Protein AF-A0A7S8EVH8-F1 (afdb_monomer_lite)

Foldseek 3Di:
DVVVLLVVLVVLLVVLCVPPNVCSLVVLVVQLVVCVVVVNVVSNVSSVSNNVVNVVVVVVDDDPPDD

Secondary structure (DSSP, 8-state):
-HHHHHHHHHHHHHHHHHHHGGGHHHHHHHHHHHHHHTT-HHHHHHHHHHHHHHHHHHHT-------

Structure (mmCIF, N/CA/C/O backbone):
data_AF-A0A7S8EVH8-F1
#
_entry.id   AF-A0A7S8EVH8-F1
#
loop_
_atom_site.group_PDB
_atom_site.id
_atom_site.type_symbol
_atom_site.label_atom_id
_atom_site.label_alt_id
_atom_site.label_comp_id
_atom_site.label_asym_id
_atom_site.label_entity_id
_atom_site.label_seq_id
_atom_site.pdbx_PDB_ins_code
_atom_site.Cartn_x
_atom_site.Cartn_y
_atom_site.Cartn_z
_atom_site.occupancy
_atom_site.B_iso_or_equiv
_atom_site.auth_seq_id
_atom_site.auth_comp_id
_atom_site.auth_asym_id
_atom_site.auth_atom_id
_atom_site.pdbx_PDB_model_num
ATOM 1 N N . MET A 1 1 ? 7.701 -17.015 -8.100 1.00 59.69 1 MET A N 1
ATOM 2 C CA . MET A 1 1 ? 7.390 -16.431 -6.776 1.00 59.69 1 MET A CA 1
ATOM 3 C C . MET A 1 1 ? 6.292 -15.367 -6.890 1.00 59.69 1 MET A C 1
ATOM 5 O O . MET A 1 1 ? 6.503 -14.212 -6.541 1.00 59.69 1 MET A O 1
ATOM 9 N N . LEU A 1 2 ? 5.109 -15.74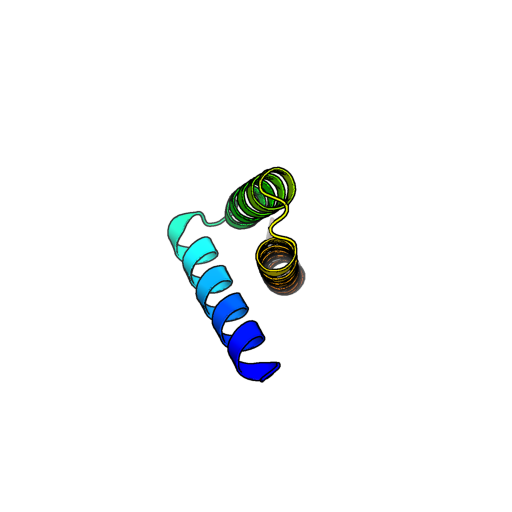1 -7.386 1.00 59.94 2 LEU A N 1
ATOM 10 C CA . LEU A 1 2 ? 3.900 -14.922 -7.207 1.00 59.94 2 LEU A CA 1
ATOM 11 C C . LEU A 1 2 ? 3.377 -15.079 -5.766 1.00 59.94 2 LEU A C 1
ATOM 13 O O . LEU A 1 2 ? 2.924 -14.107 -5.171 1.00 59.94 2 LEU A O 1
ATOM 17 N N . ASP A 1 3 ? 3.586 -16.260 -5.174 1.00 73.19 3 ASP A N 1
ATOM 18 C CA . ASP A 1 3 ? 3.151 -16.603 -3.815 1.00 73.19 3 ASP A CA 1
ATOM 19 C C . ASP A 1 3 ? 3.790 -15.752 -2.714 1.00 73.19 3 ASP A C 1
ATOM 21 O O . ASP A 1 3 ? 3.114 -15.370 -1.767 1.00 73.19 3 ASP A O 1
ATOM 25 N N . GLU A 1 4 ? 5.075 -15.400 -2.833 1.00 81.44 4 GLU A N 1
ATOM 26 C CA . GLU A 1 4 ? 5.768 -14.577 -1.829 1.00 81.44 4 GLU A CA 1
ATOM 27 C C . GLU A 1 4 ? 5.175 -13.160 -1.772 1.00 81.44 4 GLU A C 1
AT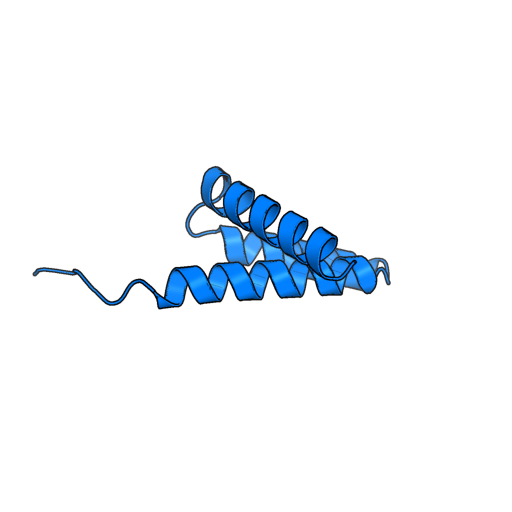OM 29 O O . GLU A 1 4 ? 4.893 -12.632 -0.698 1.00 81.44 4 GLU A O 1
ATOM 34 N N . ASN A 1 5 ? 4.930 -12.551 -2.937 1.00 81.94 5 ASN A N 1
ATOM 35 C CA . ASN A 1 5 ? 4.351 -11.212 -3.018 1.00 81.94 5 ASN A CA 1
ATOM 36 C C . ASN A 1 5 ? 2.891 -11.191 -2.558 1.00 81.94 5 ASN A C 1
ATOM 38 O O . ASN A 1 5 ? 2.498 -10.252 -1.869 1.00 81.94 5 ASN A O 1
ATOM 42 N N . GLU A 1 6 ? 2.121 -12.226 -2.893 1.00 87.56 6 GLU A N 1
ATOM 43 C CA . GLU A 1 6 ? 0.750 -12.409 -2.415 1.00 87.56 6 GLU A CA 1
ATOM 44 C C . GLU A 1 6 ? 0.713 -12.600 -0.891 1.00 87.56 6 GLU A C 1
ATOM 46 O O . GLU A 1 6 ? -0.080 -11.960 -0.199 1.00 87.56 6 GLU A O 1
ATOM 51 N N . ARG A 1 7 ? 1.616 -13.421 -0.339 1.00 90.25 7 ARG A N 1
ATOM 52 C CA . ARG A 1 7 ? 1.746 -13.641 1.108 1.00 90.25 7 ARG A CA 1
ATOM 53 C C . ARG A 1 7 ? 2.075 -12.346 1.844 1.00 90.25 7 ARG A C 1
ATOM 55 O O . ARG A 1 7 ? 1.426 -12.036 2.841 1.00 90.25 7 ARG A O 1
ATOM 62 N N . LEU A 1 8 ? 3.042 -11.581 1.337 1.00 90.44 8 LEU A N 1
ATOM 63 C CA . LEU A 1 8 ? 3.415 -10.284 1.902 1.00 90.44 8 LEU A CA 1
ATOM 64 C C . LEU A 1 8 ? 2.252 -9.287 1.830 1.00 90.44 8 LEU A C 1
ATOM 66 O O . LEU A 1 8 ? 1.964 -8.628 2.822 1.00 90.44 8 LEU A O 1
ATOM 70 N N . ALA A 1 9 ? 1.536 -9.226 0.702 1.00 92.75 9 ALA A N 1
ATOM 71 C CA . ALA A 1 9 ? 0.370 -8.355 0.557 1.00 92.75 9 ALA A CA 1
ATOM 72 C C . ALA A 1 9 ? -0.739 -8.700 1.566 1.00 92.75 9 ALA A C 1
ATOM 74 O O . ALA A 1 9 ? -1.318 -7.804 2.173 1.00 92.75 9 ALA A O 1
ATOM 75 N N . ARG A 1 10 ? -0.998 -9.990 1.814 1.00 92.75 10 ARG A N 1
ATOM 76 C CA . ARG A 1 10 ? -1.969 -10.428 2.832 1.00 92.75 10 ARG A CA 1
ATOM 77 C C . ARG A 1 10 ? -1.529 -10.068 4.243 1.00 92.75 10 ARG A C 1
ATOM 79 O O . ARG A 1 10 ? -2.333 -9.555 5.016 1.00 92.75 10 ARG A O 1
ATOM 86 N N . GLN A 1 11 ? -0.268 -10.323 4.584 1.00 93.88 11 GLN A N 1
ATOM 87 C CA . GLN A 1 11 ? 0.261 -9.994 5.906 1.00 93.88 11 GLN A CA 1
ATOM 88 C C . GLN A 1 11 ? 0.174 -8.489 6.178 1.00 93.88 11 GLN A C 1
ATOM 90 O O . GLN A 1 11 ? -0.245 -8.082 7.260 1.00 93.88 11 GLN A O 1
ATOM 95 N N . GLU A 1 12 ? 0.515 -7.672 5.185 1.00 95.00 12 GLU A N 1
ATOM 96 C CA . GLU A 1 12 ? 0.448 -6.221 5.301 1.00 95.00 12 GLU A CA 1
ATOM 97 C C . GLU A 1 12 ? -1.001 -5.725 5.368 1.00 95.00 12 GLU A C 1
ATOM 99 O O . GLU A 1 12 ? -1.316 -4.916 6.233 1.00 95.00 12 GLU A O 1
ATOM 104 N N . ALA A 1 13 ? -1.919 -6.279 4.568 1.00 94.38 13 ALA A N 1
ATOM 105 C CA . ALA A 1 13 ? -3.350 -5.983 4.678 1.00 94.38 13 ALA A CA 1
ATOM 106 C C . ALA A 1 13 ? -3.898 -6.298 6.083 1.00 94.38 13 ALA A C 1
ATOM 108 O O . ALA A 1 13 ? -4.601 -5.481 6.674 1.00 94.38 13 ALA A O 1
ATOM 109 N N . HIS A 1 14 ? -3.533 -7.448 6.660 1.00 93.62 14 HIS A N 1
ATOM 110 C CA . HIS A 1 14 ? -3.922 -7.801 8.027 1.00 93.62 14 HIS A CA 1
ATOM 111 C C . HIS A 1 14 ? -3.332 -6.854 9.071 1.00 93.62 14 HIS A C 1
ATOM 113 O O . HIS A 1 14 ? -4.027 -6.476 10.016 1.00 93.62 14 HIS A O 1
ATOM 119 N N . TRP A 1 15 ? -2.069 -6.460 8.905 1.00 95.12 15 TRP A N 1
ATOM 120 C CA . TRP A 1 15 ? -1.441 -5.481 9.783 1.00 95.12 15 TRP A CA 1
ATOM 121 C C . TRP A 1 15 ? -2.156 -4.124 9.704 1.00 95.12 15 TRP A C 1
ATOM 123 O O . TRP A 1 15 ? -2.475 -3.551 10.741 1.00 95.12 15 TRP A O 1
ATOM 133 N N . LEU A 1 16 ? -2.513 -3.666 8.501 1.00 94.62 16 LEU A N 1
ATOM 134 C CA . LEU A 1 16 ? -3.246 -2.414 8.300 1.00 94.62 16 LEU A CA 1
ATOM 135 C C . LEU A 1 16 ? -4.636 -2.440 8.930 1.00 94.62 16 LEU A C 1
ATOM 137 O O . LEU A 1 16 ? -5.025 -1.465 9.559 1.00 94.62 16 LEU A O 1
ATOM 141 N N . ILE A 1 17 ? -5.377 -3.546 8.806 1.00 93.31 17 ILE A N 1
ATOM 142 C CA . ILE A 1 17 ? -6.678 -3.696 9.477 1.00 93.31 17 ILE A CA 1
ATOM 143 C C . ILE A 1 17 ? -6.508 -3.608 10.995 1.00 93.31 17 ILE A C 1
ATOM 145 O O . ILE A 1 17 ? -7.323 -2.982 11.668 1.00 93.31 17 ILE A O 1
ATOM 149 N N . LYS A 1 18 ? -5.461 -4.231 11.546 1.00 92.81 18 LYS A N 1
ATOM 150 C CA . LYS A 1 18 ? -5.196 -4.206 12.987 1.00 92.81 18 LYS A CA 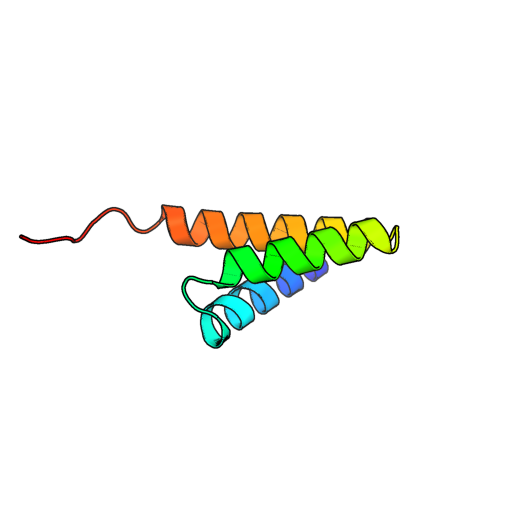1
ATOM 151 C C . LYS A 1 18 ? -4.851 -2.800 13.485 1.00 92.81 18 LYS A C 1
ATOM 153 O O . LYS A 1 18 ? -5.309 -2.429 14.559 1.00 92.81 18 LYS A O 1
ATOM 158 N N . GLU A 1 19 ? -4.047 -2.061 12.728 1.00 95.69 19 GLU A N 1
ATOM 159 C CA . GLU A 1 19 ? -3.537 -0.750 13.137 1.00 95.69 19 GLU A CA 1
ATOM 160 C C . GLU A 1 19 ? -4.535 0.384 12.857 1.00 95.69 19 GLU A C 1
ATOM 162 O O . GLU A 1 19 ? -4.758 1.244 13.702 1.00 95.69 19 GLU A O 1
ATOM 167 N N . PHE A 1 20 ? -5.167 0.369 11.680 1.00 92.00 20 PHE A N 1
ATOM 168 C CA . PHE A 1 20 ? -5.978 1.476 11.162 1.00 92.00 20 PHE A CA 1
ATOM 169 C C . PHE A 1 20 ? -7.471 1.141 11.037 1.00 92.00 20 PHE A C 1
ATOM 171 O O . PHE A 1 20 ? -8.281 2.024 10.758 1.00 92.00 20 PHE A O 1
ATOM 178 N N . GLY A 1 21 ? -7.876 -0.120 11.223 1.00 91.56 21 GLY A N 1
ATOM 179 C CA . GLY A 1 21 ? -9.282 -0.524 11.182 1.00 91.56 21 GLY A CA 1
ATOM 180 C C . GLY A 1 21 ? -9.979 -0.112 9.882 1.00 91.56 21 GLY A C 1
ATOM 181 O O . GLY A 1 21 ? -9.596 -0.540 8.793 1.00 91.56 21 GLY A O 1
ATOM 182 N N . ALA A 1 22 ? -11.009 0.732 10.001 1.00 90.69 22 ALA A N 1
ATOM 183 C CA . ALA A 1 22 ? -11.776 1.245 8.864 1.00 90.69 22 ALA A CA 1
ATOM 184 C C . ALA A 1 22 ? -10.958 2.159 7.931 1.00 90.69 22 ALA A C 1
ATOM 186 O O . ALA A 1 22 ? -11.305 2.297 6.761 1.00 90.69 22 ALA A O 1
ATOM 187 N N . GLU A 1 23 ? -9.866 2.751 8.420 1.00 93.12 23 GLU A N 1
ATOM 188 C CA . GLU A 1 23 ? -8.999 3.647 7.646 1.00 93.12 23 GLU A CA 1
ATOM 189 C C . GLU A 1 23 ? -7.882 2.904 6.894 1.00 93.12 23 GLU A C 1
ATOM 191 O O . GLU A 1 23 ? -7.157 3.506 6.100 1.00 93.12 23 GLU A O 1
ATOM 196 N N . ALA A 1 24 ? -7.758 1.584 7.078 1.00 94.25 24 ALA A N 1
ATOM 197 C CA . ALA A 1 24 ? -6.761 0.757 6.396 1.00 94.25 24 ALA A CA 1
ATOM 198 C C . ALA A 1 24 ? -6.725 0.949 4.860 1.00 94.25 24 ALA A C 1
ATOM 200 O O . ALA A 1 24 ? -5.623 1.068 4.311 1.00 94.25 24 ALA A O 1
ATOM 201 N N . PRO A 1 25 ? -7.868 1.044 4.141 1.00 94.19 25 PRO A N 1
ATOM 202 C CA . PRO A 1 25 ? -7.859 1.294 2.699 1.00 94.19 25 PRO A CA 1
ATOM 203 C C . PRO A 1 25 ? -7.315 2.679 2.332 1.00 94.19 25 PRO A C 1
ATOM 205 O O . PRO A 1 25 ? -6.580 2.806 1.355 1.00 94.19 25 PRO A O 1
ATOM 208 N N . LEU A 1 26 ? -7.626 3.711 3.123 1.00 94.88 26 LEU A N 1
ATOM 209 C CA . LEU A 1 26 ? -7.124 5.067 2.888 1.00 94.88 26 LEU A CA 1
ATOM 210 C C . LEU A 1 26 ? -5.600 5.105 3.031 1.00 94.88 26 LEU A C 1
ATOM 212 O O . LEU A 1 26 ? -4.908 5.612 2.148 1.00 94.88 26 LEU A O 1
ATOM 216 N N . TYR A 1 27 ? -5.069 4.494 4.092 1.00 95.56 27 TYR A N 1
ATOM 217 C CA . TYR A 1 27 ? -3.625 4.398 4.288 1.00 95.56 27 TYR A CA 1
ATOM 218 C C . TYR A 1 27 ? -2.942 3.669 3.122 1.00 95.56 27 TYR A C 1
ATOM 220 O O . TYR A 1 27 ? -1.944 4.148 2.581 1.00 95.56 27 TYR A O 1
ATOM 228 N N . ALA A 1 28 ? -3.494 2.531 2.690 1.00 96.25 28 ALA A N 1
ATOM 229 C CA . ALA A 1 28 ? -2.955 1.775 1.562 1.00 96.25 28 ALA A CA 1
ATOM 230 C C . ALA A 1 28 ? -2.948 2.593 0.255 1.00 96.25 28 ALA A C 1
ATOM 232 O O . ALA A 1 28 ? -1.963 2.552 -0.487 1.00 96.25 28 ALA A O 1
ATOM 233 N N . ALA A 1 29 ? -3.996 3.383 0.001 1.00 96.19 29 ALA A N 1
ATOM 234 C CA . ALA A 1 29 ? -4.078 4.269 -1.159 1.00 96.19 29 ALA A CA 1
ATOM 235 C C . ALA A 1 29 ? -3.002 5.367 -1.134 1.00 96.19 29 ALA A C 1
ATOM 237 O O . ALA A 1 29 ? -2.294 5.546 -2.124 1.00 96.19 29 ALA A O 1
ATOM 238 N N . MET A 1 30 ? -2.786 6.024 0.011 1.00 97.19 30 MET A N 1
ATOM 239 C CA . MET A 1 30 ? -1.730 7.040 0.162 1.00 97.19 30 MET A CA 1
ATOM 240 C C . MET A 1 30 ? -0.333 6.463 -0.103 1.00 97.19 30 MET A C 1
ATOM 242 O O . MET A 1 30 ? 0.542 7.109 -0.685 1.00 97.19 30 MET A O 1
ATOM 246 N N . LYS A 1 31 ? -0.091 5.220 0.322 1.00 96.69 31 LYS A N 1
ATOM 247 C CA . LYS A 1 31 ? 1.190 4.543 0.087 1.00 96.69 31 LYS A CA 1
ATOM 248 C C . LYS A 1 31 ? 1.376 4.153 -1.379 1.00 96.69 31 LYS A C 1
ATOM 250 O O . LYS A 1 31 ? 2.509 4.220 -1.862 1.00 9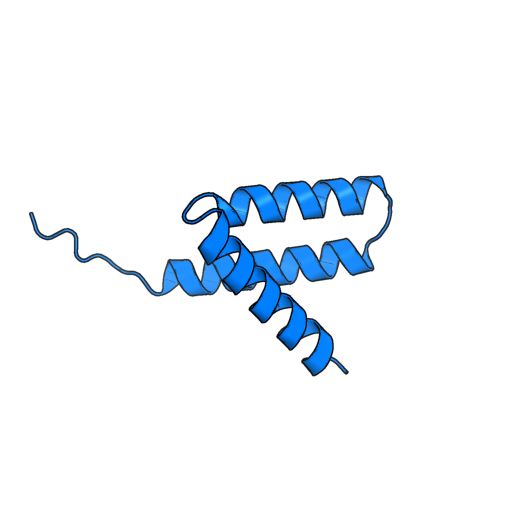6.69 31 LYS A O 1
ATOM 255 N N . ALA A 1 32 ? 0.300 3.783 -2.078 1.00 95.94 32 ALA A N 1
ATOM 256 C CA . ALA A 1 32 ? 0.321 3.573 -3.524 1.00 95.94 32 ALA A CA 1
ATOM 257 C C . ALA A 1 32 ? 0.669 4.871 -4.266 1.00 95.94 32 ALA A C 1
ATOM 259 O O . ALA A 1 32 ? 1.572 4.866 -5.098 1.00 95.94 32 ALA A O 1
ATOM 260 N N . GLU A 1 33 ? 0.021 5.982 -3.911 1.00 96.44 33 GLU A N 1
ATOM 261 C CA . GLU A 1 33 ? 0.279 7.303 -4.495 1.00 96.44 33 GLU A CA 1
ATOM 262 C C . GLU A 1 33 ? 1.746 7.712 -4.323 1.00 96.44 33 GLU A C 1
ATOM 264 O O . GLU A 1 33 ? 2.443 7.973 -5.303 1.00 96.44 33 GLU A O 1
ATOM 269 N N . LYS A 1 34 ? 2.277 7.608 -3.100 1.00 96.62 34 LYS A N 1
ATOM 270 C CA . LYS A 1 34 ? 3.693 7.884 -2.825 1.00 96.62 34 LYS A CA 1
ATOM 271 C C . LYS A 1 34 ? 4.652 6.990 -3.625 1.00 96.62 34 LYS A C 1
ATOM 273 O O . LYS A 1 34 ? 5.761 7.405 -3.957 1.00 96.62 34 LYS A O 1
ATOM 278 N N . ALA A 1 35 ? 4.268 5.749 -3.928 1.00 96.19 35 ALA A N 1
ATOM 279 C CA . ALA A 1 35 ? 5.074 4.866 -4.772 1.00 96.19 35 ALA A CA 1
ATOM 280 C C . ALA A 1 35 ? 5.067 5.314 -6.244 1.00 96.19 35 ALA A C 1
ATOM 282 O O . ALA A 1 35 ? 6.106 5.241 -6.903 1.00 96.19 35 ALA A O 1
ATOM 283 N N . ILE A 1 36 ? 3.935 5.824 -6.740 1.00 95.94 36 ILE A N 1
ATOM 284 C CA . ILE A 1 36 ? 3.816 6.410 -8.083 1.00 95.94 36 ILE A CA 1
ATOM 285 C C . ILE A 1 36 ? 4.701 7.654 -8.201 1.00 95.94 36 ILE A C 1
ATOM 287 O O . ILE A 1 36 ? 5.460 7.760 -9.164 1.00 95.94 36 ILE A O 1
ATOM 291 N N . GLU A 1 37 ? 4.676 8.547 -7.208 1.00 97.56 37 GLU A N 1
ATOM 292 C CA . GLU A 1 37 ? 5.548 9.734 -7.161 1.00 97.56 37 GLU A CA 1
ATOM 293 C C . GLU A 1 37 ? 7.035 9.360 -7.259 1.00 97.56 37 GLU A C 1
ATOM 295 O O . GLU A 1 37 ? 7.816 10.010 -7.954 1.00 97.56 37 GLU A O 1
ATOM 300 N N . GLN A 1 38 ? 7.423 8.261 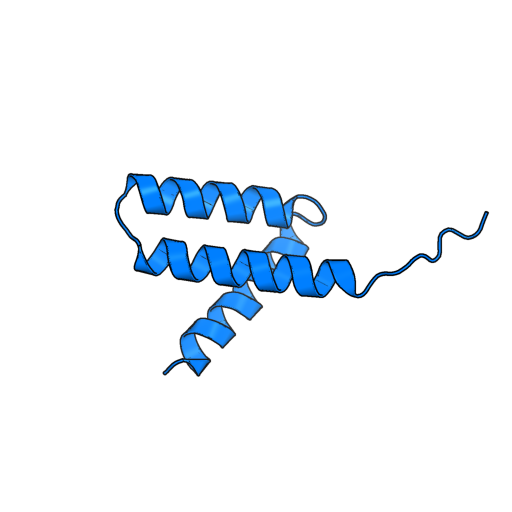-6.606 1.00 97.25 38 GLN A N 1
ATOM 301 C CA . GLN A 1 38 ? 8.786 7.725 -6.626 1.00 97.25 38 GLN A CA 1
ATOM 302 C C . GLN A 1 38 ? 9.115 6.924 -7.895 1.00 97.25 38 GLN A C 1
ATOM 304 O O . GLN A 1 38 ? 10.243 6.450 -8.033 1.00 97.25 38 GLN A O 1
ATOM 309 N N . LYS A 1 39 ? 8.156 6.757 -8.816 1.00 97.06 39 LYS A N 1
ATOM 310 C CA . LYS A 1 39 ? 8.249 5.880 -9.997 1.00 97.06 39 LYS A CA 1
ATOM 311 C C . LYS A 1 39 ? 8.554 4.414 -9.643 1.00 97.06 39 LYS A C 1
ATOM 313 O O . LYS A 1 39 ? 9.043 3.658 -10.482 1.00 97.06 39 LYS A O 1
ATOM 318 N N . ASP A 1 40 ? 8.246 3.990 -8.415 1.00 96.62 40 ASP A N 1
ATOM 319 C CA . ASP A 1 40 ? 8.378 2.603 -7.960 1.00 96.62 40 ASP A CA 1
ATOM 320 C C . ASP A 1 40 ? 7.070 1.848 -8.240 1.00 96.62 40 ASP A C 1
ATOM 322 O O . ASP A 1 40 ? 6.210 1.641 -7.375 1.00 96.62 40 ASP A O 1
ATOM 326 N N . PHE A 1 41 ? 6.908 1.438 -9.498 1.00 92.81 41 PHE A N 1
ATOM 327 C CA . PHE A 1 41 ? 5.702 0.745 -9.951 1.00 92.81 41 PHE A CA 1
ATOM 328 C C . PHE A 1 41 ? 5.567 -0.670 -9.377 1.00 92.81 41 PHE A C 1
ATOM 330 O O . PHE A 1 41 ? 4.449 -1.161 -9.231 1.00 92.81 41 PHE A O 1
ATOM 337 N N . ALA A 1 42 ? 6.674 -1.316 -8.993 1.00 91.88 42 ALA A N 1
ATOM 338 C CA . ALA A 1 42 ? 6.636 -2.623 -8.339 1.00 91.88 42 ALA A CA 1
ATOM 339 C C . ALA A 1 42 ? 6.007 -2.514 -6.942 1.00 91.88 42 ALA A C 1
ATOM 341 O O . ALA A 1 42 ? 5.157 -3.324 -6.560 1.00 91.88 42 ALA A O 1
ATOM 342 N N . ARG A 1 43 ? 6.369 -1.468 -6.193 1.00 92.88 43 ARG A N 1
ATOM 343 C CA . ARG A 1 43 ? 5.743 -1.148 -4.910 1.00 92.88 43 ARG A CA 1
ATOM 344 C C . ARG A 1 43 ? 4.299 -0.694 -5.085 1.00 92.88 43 ARG A C 1
ATOM 346 O O . ARG A 1 43 ? 3.447 -1.140 -4.323 1.00 92.88 43 ARG A O 1
ATOM 353 N N . CYS A 1 44 ? 4.001 0.113 -6.104 1.00 95.50 44 CYS A N 1
ATOM 354 C CA . CYS A 1 44 ? 2.623 0.490 -6.428 1.00 95.50 44 CYS A CA 1
ATOM 355 C C . CYS A 1 44 ? 1.743 -0.741 -6.713 1.00 95.50 44 CYS A C 1
ATOM 357 O O . CYS A 1 44 ? 0.634 -0.834 -6.194 1.00 95.50 44 CYS A O 1
ATOM 359 N N . ALA A 1 45 ? 2.236 -1.712 -7.488 1.00 94.12 45 ALA A N 1
ATOM 360 C CA . ALA A 1 45 ? 1.511 -2.949 -7.780 1.00 94.12 45 ALA A CA 1
ATOM 361 C C . ALA A 1 45 ? 1.224 -3.772 -6.512 1.00 94.12 45 ALA A C 1
ATOM 363 O O . ALA A 1 45 ? 0.135 -4.326 -6.370 1.00 94.12 45 ALA A O 1
ATOM 364 N N . ARG A 1 46 ? 2.161 -3.799 -5.553 1.00 94.12 46 ARG A N 1
ATOM 365 C CA . ARG A 1 46 ? 1.946 -4.431 -4.242 1.00 94.12 46 ARG A CA 1
ATOM 366 C C . ARG A 1 46 ? 0.846 -3.727 -3.443 1.00 94.12 46 ARG A C 1
ATOM 368 O O . ARG A 1 46 ? -0.040 -4.400 -2.931 1.00 94.12 46 ARG A O 1
ATOM 375 N N . TRP A 1 47 ? 0.864 -2.393 -3.381 1.00 95.56 47 TRP A N 1
ATOM 376 C CA . TRP A 1 47 ? -0.181 -1.618 -2.698 1.00 95.56 47 TRP A CA 1
ATOM 377 C C . TRP A 1 47 ? -1.553 -1.766 -3.352 1.00 95.56 47 TRP A C 1
ATOM 379 O O . TRP A 1 47 ? -2.550 -1.871 -2.644 1.00 95.56 47 TRP A O 1
ATOM 389 N N . LYS A 1 48 ? -1.606 -1.874 -4.684 1.00 94.94 48 LYS A N 1
ATOM 390 C CA . LYS A 1 48 ? -2.837 -2.230 -5.395 1.00 94.94 48 LYS A CA 1
ATOM 391 C C . LYS A 1 48 ? -3.373 -3.587 -4.934 1.00 94.94 48 LYS A C 1
ATOM 393 O O . LYS A 1 48 ? -4.546 -3.686 -4.603 1.00 94.94 48 LYS A O 1
ATOM 398 N N . ARG A 1 49 ? -2.516 -4.609 -4.826 1.00 95.19 49 ARG A N 1
ATOM 399 C CA . ARG A 1 49 ? -2.960 -5.927 -4.353 1.00 95.19 49 ARG A CA 1
ATOM 400 C C . ARG A 1 49 ? -3.439 -5.902 -2.899 1.00 95.19 49 ARG A C 1
ATOM 402 O O . ARG A 1 49 ? -4.415 -6.565 -2.572 1.00 95.19 49 ARG A O 1
ATOM 409 N N . ILE A 1 50 ? -2.782 -5.123 -2.037 1.00 95.50 50 ILE A N 1
ATOM 410 C CA . ILE A 1 50 ? -3.227 -4.896 -0.653 1.00 95.50 50 ILE A CA 1
ATOM 411 C C . ILE A 1 50 ? -4.630 -4.274 -0.639 1.00 95.50 50 ILE A C 1
ATOM 413 O O . ILE A 1 50 ? -5.494 -4.758 0.086 1.00 95.50 50 ILE A O 1
ATOM 417 N N . LEU A 1 51 ? -4.877 -3.249 -1.460 1.00 95.12 51 LEU A N 1
ATOM 418 C CA . LEU A 1 51 ? -6.199 -2.629 -1.603 1.00 95.12 51 LEU A CA 1
ATOM 419 C C . LEU A 1 51 ? -7.261 -3.633 -2.063 1.00 95.12 51 LEU A C 1
ATOM 421 O O . LEU A 1 51 ? -8.346 -3.656 -1.486 1.00 95.12 51 LEU A O 1
ATOM 425 N N . ASP A 1 52 ? -6.937 -4.488 -3.036 1.00 94.31 52 ASP A N 1
ATOM 426 C CA . ASP A 1 52 ? -7.847 -5.541 -3.496 1.00 94.31 52 ASP A CA 1
ATOM 427 C C . ASP A 1 52 ? -8.209 -6.499 -2.343 1.00 94.31 52 ASP A C 1
ATOM 429 O O . ASP A 1 52 ? -9.383 -6.780 -2.123 1.00 94.31 52 ASP A O 1
ATOM 433 N N . ILE A 1 53 ? -7.230 -6.929 -1.535 1.00 93.88 53 ILE A N 1
ATOM 434 C CA . ILE A 1 53 ? -7.458 -7.802 -0.366 1.00 93.88 53 ILE A CA 1
ATOM 435 C C . ILE A 1 53 ? -8.341 -7.115 0.687 1.00 93.88 53 ILE A C 1
ATOM 437 O O . ILE A 1 53 ? -9.246 -7.736 1.249 1.00 93.88 53 ILE A O 1
ATOM 441 N N . LEU A 1 54 ? -8.095 -5.831 0.965 1.00 92.25 54 LEU A N 1
ATOM 442 C CA . LEU A 1 54 ? -8.909 -5.050 1.901 1.00 92.25 54 LEU A CA 1
ATOM 443 C C . LEU A 1 54 ? -10.361 -4.923 1.406 1.00 92.25 54 LEU A C 1
ATOM 445 O O . LEU A 1 54 ? -11.294 -5.025 2.205 1.00 92.25 54 LEU A O 1
ATOM 449 N N . ALA A 1 55 ? -10.560 -4.752 0.097 1.00 90.12 55 ALA A N 1
ATOM 450 C CA . ALA A 1 55 ? -11.881 -4.695 -0.523 1.00 90.12 55 ALA A CA 1
ATOM 451 C C . ALA A 1 55 ? -12.597 -6.058 -0.507 1.00 90.12 55 ALA A C 1
ATOM 453 O O . ALA A 1 55 ? -13.778 -6.122 -0.160 1.00 90.12 55 ALA A O 1
ATOM 454 N N . GLU A 1 56 ? -11.886 -7.151 -0.807 1.00 88.06 56 GLU A N 1
ATOM 455 C CA . GLU A 1 56 ? -12.391 -8.529 -0.715 1.00 88.06 56 GLU A CA 1
ATOM 456 C C . GLU A 1 56 ? -12.880 -8.847 0.715 1.00 88.06 56 GLU A C 1
ATOM 458 O O . GLU A 1 56 ? -13.968 -9.397 0.894 1.00 88.06 56 GLU A O 1
ATOM 463 N N . GLY A 1 57 ? -12.120 -8.448 1.744 1.00 72.88 57 GLY A N 1
ATOM 464 C CA . GLY A 1 57 ? -12.490 -8.641 3.151 1.00 72.88 57 GLY A CA 1
ATOM 465 C C . GLY A 1 57 ? -13.676 -7.783 3.611 1.00 72.88 57 GLY A C 1
ATOM 466 O O . GLY A 1 57 ? -14.474 -8.224 4.439 1.00 72.88 57 GLY A O 1
ATOM 467 N N . GLY A 1 58 ? -13.832 -6.577 3.056 1.00 64.88 58 GLY A N 1
ATOM 468 C CA . GLY A 1 58 ? -14.986 -5.707 3.311 1.00 64.88 58 GLY A CA 1
ATOM 469 C C . GLY A 1 58 ? -16.274 -6.201 2.643 1.00 64.88 58 GLY A C 1
ATOM 470 O O . GLY A 1 58 ? -17.348 -6.133 3.242 1.00 64.88 58 GLY A O 1
ATOM 471 N N . ALA A 1 59 ? -16.170 -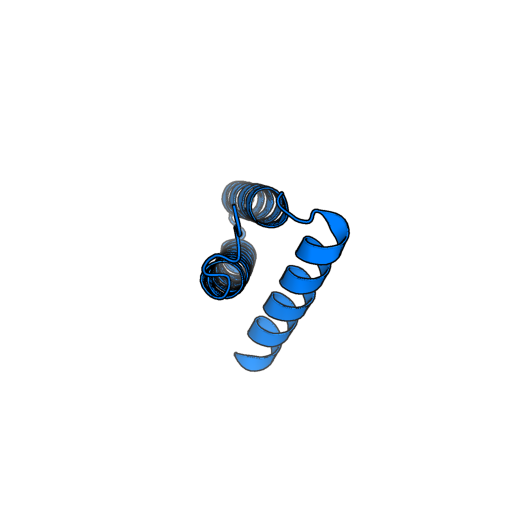6.764 1.436 1.00 57.75 59 ALA A N 1
ATOM 472 C CA . ALA A 1 59 ? -17.302 -7.307 0.682 1.00 57.75 59 ALA A CA 1
ATOM 473 C C . ALA A 1 59 ? -17.923 -8.563 1.328 1.00 57.75 59 ALA A C 1
ATOM 475 O O . ALA A 1 59 ? -19.090 -8.870 1.088 1.00 57.75 59 ALA A O 1
ATOM 476 N N . GLN A 1 60 ? -17.182 -9.265 2.192 1.00 52.22 60 GLN A N 1
ATOM 477 C CA . GLN A 1 60 ? -17.681 -10.423 2.944 1.00 52.22 60 GLN A CA 1
ATOM 478 C C . GLN A 1 60 ? -18.500 -10.062 4.194 1.00 52.22 60 GLN A C 1
ATOM 480 O O . GLN A 1 60 ? -18.930 -10.963 4.914 1.00 52.22 60 GLN A O 1
ATOM 485 N N . LYS A 1 61 ? -18.776 -8.776 4.456 1.00 49.34 61 LYS A N 1
ATOM 486 C CA . LYS A 1 61 ? -19.668 -8.358 5.548 1.00 49.34 61 LYS A CA 1
ATOM 487 C C . LYS A 1 61 ? -20.989 -7.768 5.028 1.00 49.34 61 LYS A C 1
ATOM 489 O O . LYS A 1 61 ? -21.203 -6.562 5.155 1.00 49.34 61 LYS A O 1
ATOM 494 N N . PRO A 1 62 ? -21.927 -8.579 4.501 1.00 42.03 62 PRO A N 1
ATOM 495 C CA . PRO A 1 62 ? -23.312 -8.152 4.409 1.00 42.03 62 PRO A CA 1
ATOM 496 C C . PRO A 1 62 ? -23.948 -8.157 5.812 1.00 42.03 62 PRO A C 1
ATOM 498 O O . PRO A 1 62 ? -24.046 -9.184 6.475 1.00 42.03 62 PRO A O 1
ATOM 501 N N . ALA A 1 63 ? -24.321 -6.957 6.259 1.00 51.50 63 ALA A N 1
ATOM 502 C CA . ALA A 1 63 ? -25.370 -6.612 7.220 1.00 51.50 63 ALA A CA 1
ATOM 503 C C . ALA A 1 63 ? -25.750 -7.635 8.318 1.00 51.50 63 ALA A C 1
ATOM 505 O O . ALA A 1 63 ? -26.589 -8.512 8.134 1.00 51.50 63 ALA A O 1
ATOM 506 N N . LEU A 1 64 ? -25.307 -7.358 9.545 1.00 49.59 64 LEU A N 1
ATOM 507 C CA . LEU A 1 64 ? -26.168 -7.514 10.722 1.00 49.59 64 LEU A CA 1
ATOM 508 C C . LEU A 1 64 ? -26.333 -6.138 11.376 1.00 49.59 64 LEU A C 1
ATOM 510 O O . LEU A 1 64 ? -25.850 -5.882 12.473 1.00 49.59 64 LEU A O 1
ATOM 514 N N . SER A 1 65 ? -26.997 -5.226 10.665 1.00 45.91 65 SER A N 1
ATOM 515 C CA . SER A 1 65 ? -27.676 -4.114 11.327 1.00 45.91 65 SER A CA 1
ATOM 516 C C . SER A 1 65 ? -29.069 -4.624 11.677 1.00 45.91 65 SER A C 1
ATOM 518 O O . SER A 1 65 ? -29.948 -4.676 10.822 1.00 45.91 65 SER A O 1
ATOM 520 N N . LYS A 1 66 ? -29.216 -5.136 12.901 1.00 50.38 66 LYS A N 1
ATOM 521 C CA . LYS A 1 66 ? -30.515 -5.470 13.485 1.00 50.38 66 LYS A CA 1
ATOM 522 C C . LYS A 1 66 ? -31.012 -4.221 14.204 1.00 50.38 66 LYS A C 1
ATOM 524 O O . LYS A 1 66 ? -30.642 -4.000 15.355 1.00 50.38 66 LYS A O 1
ATOM 529 N N . TYR A 1 67 ? -31.785 -3.416 13.488 1.00 46.69 67 TYR A N 1
ATOM 530 C CA . TYR A 1 67 ? -32.826 -2.585 14.082 1.00 46.69 67 TYR A CA 1
ATOM 531 C C . TYR A 1 67 ? -34.164 -3.261 13.806 1.00 46.69 67 TYR A C 1
ATOM 533 O O . TYR A 1 67 ? -34.306 -3.809 12.688 1.00 46.69 67 TYR A O 1
#

pLDDT: mean 85.67, std 16.38, range [42.03, 97.56]

Radius of gyration: 13.35 Å; chains: 1; bounding box: 42×26×24 Å

Sequence (67 aa):
MLDENERLARQEAHWLIKEFGAEAPLYAAMKAEKAIEQKDFARCARWKRILDILAEGGAQKPALSKY